Protein AF-A0A8B6F941-F1 (afdb_monomer_lite)

Sequence (92 aa):
MAASMFRGHGKLLHQICRKHKIFLDAKRRTSTSYIILFPELPPDTEDSNPVMRWKEFPDFPNITHEGVVRAGAKRSIDFEVQLDKHITQLEG

Secondary structure (DSSP, 8-state):
---------TTSTTTTTTS-----------------PPPPPP---TTT-GGG-TTS---GGG--HHHHHHHHHHHHHHHHHHHHHHHHHH--

Foldseek 3Di:
DDDDDDDDDPDDPVPPVPPDPPDPDDPPPPPPDDDDDDPDQLPDDVVRAQVLPPVDDRPVVPHDPVSVVNSVVNVVVVVVVVVVVVVVVVVD

pLDDT: mean 74.66, std 19.84, range [36.38, 96.56]

Structure (mmCIF, N/CA/C/O backbone):
data_AF-A0A8B6F941-F1
#
_entry.id   AF-A0A8B6F941-F1
#
loop_
_atom_site.group_PDB
_atom_site.id
_atom_site.type_symbol
_atom_site.label_atom_id
_atom_site.label_alt_id
_atom_site.label_comp_id
_atom_site.label_asym_id
_atom_site.label_entity_id
_atom_site.label_seq_id
_atom_site.pdbx_PDB_ins_code
_atom_site.Cartn_x
_atom_site.Cartn_y
_atom_site.Cartn_z
_atom_site.occupancy
_atom_site.B_iso_or_equiv
_atom_site.auth_seq_id
_atom_site.auth_comp_id
_atom_site.auth_asym_id
_atom_site.auth_atom_id
_atom_site.pdbx_PDB_model_num
ATOM 1 N N . MET A 1 1 ? -38.096 51.324 27.621 1.00 36.38 1 MET A N 1
ATOM 2 C CA . MET A 1 1 ? -38.038 52.643 26.945 1.00 36.38 1 MET A CA 1
ATOM 3 C C . MET A 1 1 ? -37.557 52.383 25.520 1.00 36.38 1 MET A C 1
ATOM 5 O O . MET A 1 1 ? -36.521 51.760 25.406 1.00 36.38 1 MET A O 1
ATOM 9 N N . ALA A 1 2 ? -38.233 52.675 24.412 1.00 37.91 2 ALA A N 1
ATOM 10 C CA . ALA A 1 2 ? -39.470 53.390 24.140 1.00 37.91 2 ALA A CA 1
ATOM 11 C C . ALA A 1 2 ? -40.175 52.700 22.952 1.00 37.91 2 ALA A C 1
ATOM 13 O O . ALA A 1 2 ? -39.537 52.360 21.960 1.00 37.91 2 ALA A O 1
ATOM 14 N N . ALA A 1 3 ? -41.485 52.493 23.074 1.00 44.81 3 ALA A N 1
ATOM 15 C CA . ALA A 1 3 ? -42.366 52.172 21.962 1.00 44.81 3 ALA A CA 1
ATOM 16 C C . ALA A 1 3 ? -42.868 53.497 21.378 1.00 44.81 3 ALA A C 1
ATOM 18 O O . ALA A 1 3 ? -43.407 54.313 22.125 1.00 44.81 3 ALA A O 1
ATOM 19 N N . SER A 1 4 ? -42.717 53.722 20.074 1.00 46.16 4 SER A N 1
ATOM 20 C CA . SER A 1 4 ? -43.415 54.811 19.389 1.00 46.16 4 SER A CA 1
ATOM 21 C C . SER A 1 4 ? -44.473 54.230 18.459 1.00 46.16 4 SER A C 1
ATOM 23 O O . SER A 1 4 ? -44.216 53.483 17.518 1.00 46.16 4 SER A O 1
ATOM 25 N N . MET A 1 5 ? -45.711 54.548 18.817 1.00 42.69 5 MET A N 1
ATOM 26 C CA . MET A 1 5 ? -46.922 54.207 18.101 1.00 42.69 5 MET A CA 1
ATOM 27 C C . MET A 1 5 ? -47.012 55.045 16.825 1.00 42.69 5 MET A C 1
ATOM 29 O O . MET A 1 5 ? -46.998 56.270 16.902 1.00 42.69 5 MET A O 1
ATOM 33 N N . PHE A 1 6 ? -47.224 54.406 15.676 1.00 47.00 6 PHE A N 1
ATOM 34 C CA . PHE A 1 6 ? -47.872 55.060 14.541 1.00 47.00 6 PHE A CA 1
ATOM 35 C C . PHE A 1 6 ? -49.278 54.478 14.397 1.00 47.00 6 PHE A C 1
ATOM 37 O O . PHE A 1 6 ? -49.506 53.426 13.803 1.00 47.00 6 PHE A O 1
ATOM 44 N N . ARG A 1 7 ? -50.228 55.168 15.035 1.00 46.59 7 ARG A N 1
ATOM 45 C CA . ARG A 1 7 ? -51.664 55.053 14.775 1.00 46.59 7 ARG A CA 1
ATOM 46 C C . ARG A 1 7 ? -51.960 55.816 13.485 1.00 46.59 7 ARG A C 1
ATOM 48 O O . ARG A 1 7 ? -51.713 57.014 13.431 1.00 46.59 7 ARG A O 1
ATOM 55 N N . GLY A 1 8 ? -52.539 55.161 12.484 1.00 41.81 8 GLY A N 1
ATOM 56 C CA . GLY A 1 8 ? -53.107 55.877 11.342 1.00 41.81 8 GLY A CA 1
ATOM 57 C C . GLY A 1 8 ? -53.422 54.989 10.147 1.00 41.81 8 GLY A C 1
ATOM 58 O O . GLY A 1 8 ? -52.522 54.485 9.492 1.00 41.81 8 GLY A O 1
ATOM 59 N N . HIS A 1 9 ? -54.713 54.869 9.836 1.00 44.44 9 HIS A N 1
ATOM 60 C CA . HIS A 1 9 ? -55.251 54.448 8.535 1.00 44.44 9 HIS A CA 1
ATOM 61 C C . HIS A 1 9 ? -55.117 52.966 8.141 1.00 44.44 9 HIS A C 1
ATOM 63 O O . HIS A 1 9 ? -54.782 52.606 7.012 1.00 44.44 9 HIS A O 1
ATOM 69 N N . GLY A 1 10 ? -55.567 52.082 9.035 1.00 51.56 10 GLY A N 1
ATOM 70 C CA . GLY A 1 10 ? -56.120 50.793 8.624 1.00 51.56 10 GLY A CA 1
ATOM 71 C C . GLY A 1 10 ? -57.392 51.013 7.804 1.00 51.56 10 GLY A C 1
ATOM 72 O O . GLY A 1 10 ? -58.420 51.344 8.384 1.00 51.56 10 GLY A O 1
ATOM 73 N N . LYS A 1 11 ? -57.291 50.894 6.471 1.00 50.25 11 LYS A N 1
ATOM 74 C CA . LYS A 1 11 ? -58.374 50.517 5.526 1.00 50.25 11 LYS A CA 1
ATOM 75 C C . LYS A 1 11 ? -57.973 50.561 4.040 1.00 50.25 11 LYS A C 1
ATOM 77 O O . LYS A 1 11 ? -58.776 50.134 3.223 1.00 50.25 11 LYS A O 1
ATOM 82 N N . LEU A 1 12 ? -56.756 50.988 3.671 1.00 49.16 12 LEU A N 1
ATOM 83 C CA . LEU A 1 12 ? -56.360 51.070 2.250 1.00 49.16 12 LEU A CA 1
ATOM 84 C C . LEU A 1 12 ? -55.554 49.867 1.715 1.00 49.16 12 LEU A C 1
ATOM 86 O O . LEU A 1 12 ? -55.589 49.586 0.523 1.00 49.16 12 LEU A O 1
ATOM 90 N N . LEU A 1 13 ? -54.864 49.106 2.571 1.00 48.22 13 LEU A N 1
ATOM 91 C CA . LEU A 1 13 ? -54.005 47.995 2.115 1.00 48.22 13 LEU A CA 1
ATOM 92 C C . LEU A 1 13 ? -54.750 46.670 1.891 1.00 48.22 13 LEU A C 1
ATOM 94 O O . LEU A 1 13 ? -54.218 45.755 1.269 1.00 48.22 13 LEU A O 1
ATOM 98 N N . HIS A 1 14 ? -56.001 46.555 2.345 1.00 46.34 14 HIS A N 1
ATOM 99 C CA . HIS A 1 14 ? -56.760 45.304 2.236 1.00 46.34 14 HIS A CA 1
ATOM 100 C C . HIS A 1 14 ? -57.417 45.087 0.858 1.00 46.34 14 HIS A C 1
ATOM 102 O O . HIS A 1 14 ? -57.943 44.008 0.592 1.00 46.34 14 HIS A O 1
ATOM 108 N N . GLN A 1 15 ? -57.367 46.085 -0.033 1.00 48.66 15 GLN A N 1
ATOM 109 C CA . GLN A 1 15 ? -57.975 46.013 -1.368 1.00 48.66 15 GLN A CA 1
ATOM 110 C C . GLN A 1 15 ? -56.987 45.721 -2.508 1.00 48.66 15 GLN A C 1
ATOM 112 O O . GLN A 1 15 ? -57.420 45.279 -3.570 1.00 48.66 15 GLN A O 1
ATOM 117 N N . ILE A 1 16 ? -55.675 45.875 -2.298 1.00 48.69 16 ILE A N 1
ATOM 118 C CA . ILE A 1 16 ? -54.665 45.608 -3.342 1.00 48.69 16 ILE A CA 1
ATOM 119 C C . ILE A 1 16 ? -54.262 44.121 -3.360 1.00 48.69 16 ILE A C 1
ATOM 121 O O . ILE A 1 16 ? -54.050 43.541 -4.424 1.00 48.69 16 ILE A O 1
ATOM 125 N N . CYS A 1 17 ? -54.275 43.442 -2.209 1.00 47.44 17 CYS A N 1
ATOM 126 C CA . CYS A 1 17 ? -53.829 42.047 -2.101 1.00 47.44 17 CYS A CA 1
ATOM 127 C C . CYS A 1 17 ? -54.839 40.989 -2.598 1.00 47.44 17 CYS A C 1
ATOM 129 O O . CYS A 1 17 ? -54.531 39.803 -2.551 1.00 47.44 17 CYS A O 1
ATOM 131 N N . ARG A 1 18 ? -56.036 41.369 -3.080 1.00 48.28 18 ARG A N 1
ATOM 132 C CA . ARG A 1 18 ? -57.061 40.412 -3.565 1.00 48.28 18 ARG A CA 1
ATOM 133 C C . ARG A 1 18 ? -57.057 40.159 -5.080 1.00 48.28 18 ARG A C 1
ATOM 135 O O . ARG A 1 18 ? -57.768 39.261 -5.523 1.00 48.28 18 ARG A O 1
ATOM 142 N N . LYS A 1 19 ? -56.286 40.909 -5.881 1.00 45.22 19 LYS A N 1
ATOM 143 C CA . LYS A 1 19 ? -56.255 40.742 -7.353 1.00 45.22 19 LYS A CA 1
ATOM 144 C C . LYS A 1 19 ? -55.105 39.891 -7.884 1.00 45.22 19 LYS A C 1
ATOM 146 O O . LYS A 1 19 ? -55.237 39.321 -8.961 1.00 45.22 19 LYS A O 1
ATOM 151 N N . HIS A 1 20 ? -54.026 39.732 -7.127 1.00 42.47 20 HIS A N 1
ATOM 152 C CA . HIS A 1 20 ? -52.993 38.766 -7.471 1.00 42.47 20 HIS A CA 1
ATOM 153 C C . HIS A 1 20 ? -53.203 37.515 -6.626 1.00 42.47 20 HIS A C 1
ATOM 155 O O . HIS A 1 20 ? -52.887 37.496 -5.440 1.00 42.47 20 HIS A O 1
ATOM 161 N N . LYS A 1 21 ? -53.751 36.467 -7.255 1.00 42.31 21 LYS A N 1
ATOM 162 C CA . LYS A 1 21 ? -53.631 35.072 -6.808 1.00 42.31 21 LYS A CA 1
ATOM 163 C C . LYS A 1 21 ? -52.144 34.695 -6.772 1.00 42.31 21 LYS A C 1
ATOM 165 O O . LYS A 1 21 ? -51.669 33.940 -7.615 1.00 42.31 21 LYS A O 1
ATOM 170 N N . ILE A 1 22 ? -51.390 35.253 -5.832 1.00 49.62 22 ILE A N 1
ATOM 171 C CA . ILE A 1 22 ? -50.060 34.760 -5.513 1.00 49.62 22 ILE A CA 1
ATOM 172 C C . ILE A 1 22 ? -50.324 33.580 -4.602 1.00 49.62 22 ILE A C 1
ATOM 174 O O . ILE A 1 22 ? -50.549 33.725 -3.403 1.00 49.62 22 ILE A O 1
ATOM 178 N N . PHE A 1 23 ? -50.428 32.425 -5.250 1.00 45.72 23 PHE A N 1
ATOM 179 C CA . PHE A 1 23 ? -50.284 31.120 -4.642 1.00 45.72 23 PHE A CA 1
ATOM 180 C C . PHE A 1 23 ? -49.203 31.192 -3.556 1.00 45.72 23 PHE A C 1
ATOM 182 O O . PHE A 1 23 ? -48.007 31.260 -3.838 1.00 45.72 23 PHE A O 1
ATOM 189 N N . LEU A 1 24 ? -49.640 31.175 -2.300 1.00 55.69 24 LEU A N 1
ATOM 190 C CA . LEU A 1 24 ? -48.888 30.518 -1.249 1.00 55.69 24 LEU A CA 1
ATOM 191 C C . LEU A 1 24 ? -48.859 29.041 -1.632 1.00 55.69 24 LEU A C 1
ATOM 193 O O . LEU A 1 24 ? -49.782 28.321 -1.290 1.00 55.69 24 LEU A O 1
ATOM 197 N N . ASP A 1 25 ? -47.872 28.626 -2.418 1.00 53.34 25 ASP A N 1
ATOM 198 C CA . ASP A 1 25 ? -47.235 27.326 -2.227 1.00 53.34 25 ASP A CA 1
ATOM 199 C C . ASP A 1 25 ? -46.087 27.132 -3.208 1.00 53.34 25 ASP A C 1
ATOM 201 O O . ASP A 1 25 ? -46.265 26.840 -4.386 1.00 53.34 25 ASP A O 1
ATOM 205 N N . ALA A 1 26 ? -44.882 27.315 -2.687 1.00 53.69 26 ALA A N 1
ATOM 206 C CA . ALA A 1 26 ? -43.821 26.330 -2.787 1.00 53.69 26 ALA A CA 1
ATOM 207 C C . ALA A 1 26 ? -42.638 26.914 -2.020 1.00 53.69 26 ALA A C 1
ATOM 209 O O . ALA A 1 26 ? -41.811 27.644 -2.570 1.00 53.69 26 ALA A O 1
ATOM 210 N N . LYS A 1 27 ? -42.495 26.536 -0.744 1.00 55.38 27 LYS A N 1
ATOM 211 C CA . LYS A 1 27 ? -41.144 26.348 -0.211 1.00 55.38 27 LYS A CA 1
ATOM 212 C C . LYS A 1 27 ? -40.498 25.293 -1.110 1.00 55.38 27 LYS A C 1
ATOM 214 O O . LYS A 1 27 ? -40.587 24.102 -0.822 1.00 55.38 27 LYS A O 1
ATOM 219 N N . ARG A 1 28 ? -39.892 25.713 -2.227 1.00 57.00 28 ARG A N 1
ATOM 220 C CA . ARG A 1 28 ? -38.917 24.903 -2.951 1.00 57.00 28 ARG A CA 1
ATOM 221 C C . ARG A 1 28 ? -37.831 24.624 -1.925 1.00 57.00 28 ARG A C 1
ATOM 223 O O . ARG A 1 28 ? -36.960 25.453 -1.690 1.00 57.00 28 ARG A O 1
ATOM 230 N N . ARG A 1 29 ? -37.928 23.474 -1.258 1.00 60.84 29 ARG A N 1
ATOM 231 C CA . ARG A 1 29 ? -36.766 22.829 -0.671 1.00 60.84 29 ARG A CA 1
ATOM 232 C C . ARG A 1 29 ? -35.840 22.630 -1.858 1.00 60.84 29 ARG A C 1
ATOM 234 O O . ARG A 1 29 ? -36.069 21.743 -2.676 1.00 60.84 29 ARG A O 1
ATOM 241 N N . THR A 1 30 ? -34.880 23.530 -2.031 1.00 62.41 30 THR A N 1
ATOM 242 C CA . THR A 1 30 ? -33.712 23.259 -2.854 1.00 62.41 30 THR A CA 1
ATOM 243 C C . THR A 1 30 ? -33.072 22.048 -2.200 1.00 62.41 30 THR A C 1
ATOM 245 O O . THR A 1 30 ? -32.403 22.175 -1.180 1.00 62.41 30 THR A O 1
ATOM 248 N N . SER A 1 31 ? -33.418 20.862 -2.697 1.00 69.00 31 SER A N 1
ATOM 249 C CA . SER A 1 31 ? -32.752 19.619 -2.350 1.00 69.00 31 SER A CA 1
ATOM 250 C C . SER A 1 31 ? -31.318 19.784 -2.823 1.00 69.00 31 SER A C 1
ATOM 252 O O . SER A 1 31 ? -31.015 19.526 -3.985 1.00 69.00 31 SER A O 1
ATOM 254 N N . THR A 1 32 ? -30.459 20.323 -1.963 1.00 75.00 32 THR A N 1
ATOM 255 C CA . THR A 1 32 ? -29.026 20.379 -2.199 1.00 75.00 32 THR A CA 1
ATOM 256 C C . THR A 1 32 ? -28.531 18.942 -2.174 1.00 75.00 32 THR A C 1
ATOM 258 O O . THR A 1 32 ? -28.401 18.325 -1.121 1.00 75.00 32 THR A O 1
ATOM 261 N N . SER A 1 33 ? -28.342 18.370 -3.359 1.00 76.56 33 SER A N 1
ATOM 262 C CA . SER A 1 33 ? -27.680 17.084 -3.517 1.00 76.56 33 SER A CA 1
ATOM 263 C C . SER A 1 33 ? -26.186 17.298 -3.312 1.00 76.56 33 SER A C 1
ATOM 265 O O . SER A 1 33 ? -25.549 18.002 -4.096 1.00 76.56 33 SER A O 1
ATOM 267 N N . TYR A 1 34 ? -25.636 16.708 -2.259 1.00 81.12 34 TYR A N 1
ATOM 268 C CA . TYR A 1 34 ? -24.195 16.636 -2.057 1.00 81.12 34 TYR A CA 1
ATOM 269 C C . TYR A 1 34 ? -23.672 15.386 -2.761 1.00 81.12 34 TYR A C 1
ATOM 271 O O . TYR A 1 34 ? -24.229 14.302 -2.592 1.00 81.12 34 TYR A O 1
ATOM 279 N N . ILE A 1 35 ? -22.611 15.538 -3.552 1.00 81.44 35 ILE A N 1
ATOM 280 C CA . ILE A 1 35 ? -21.849 14.399 -4.062 1.00 81.44 35 ILE A CA 1
ATOM 281 C C . ILE A 1 35 ? -20.766 14.124 -3.025 1.00 81.44 35 ILE A C 1
ATOM 283 O O . ILE A 1 35 ? -19.859 14.933 -2.841 1.00 81.44 35 ILE A O 1
ATOM 287 N N . ILE A 1 36 ? -20.892 13.004 -2.320 1.00 80.25 36 ILE A N 1
ATOM 288 C CA . ILE A 1 36 ? -19.822 12.490 -1.469 1.00 80.25 36 ILE A CA 1
ATOM 289 C C . ILE A 1 36 ? -18.905 11.693 -2.392 1.00 80.25 36 ILE A C 1
ATOM 291 O O . ILE A 1 36 ? -19.274 10.617 -2.857 1.00 80.25 36 ILE A O 1
ATOM 295 N N . LEU A 1 37 ? -17.736 12.251 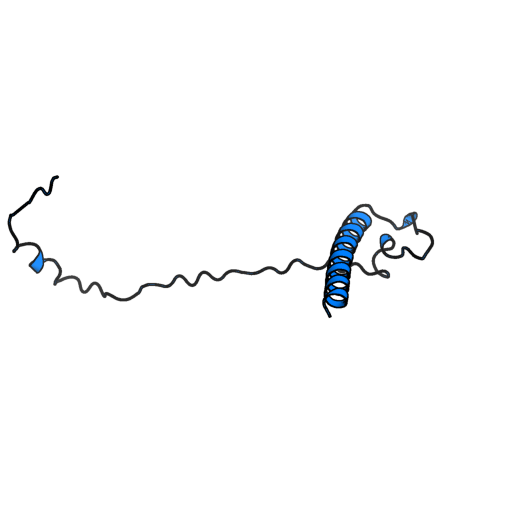-2.701 1.00 78.94 37 LEU A N 1
ATOM 296 C CA . LEU A 1 37 ? -16.671 11.500 -3.351 1.00 78.94 37 LEU A CA 1
ATOM 297 C C . LEU A 1 37 ? -15.917 10.752 -2.259 1.00 78.94 37 LEU A C 1
ATOM 299 O O . LEU A 1 37 ? -15.331 11.370 -1.370 1.00 78.94 37 LEU A O 1
ATOM 303 N N . PHE A 1 38 ? -15.963 9.425 -2.311 1.00 76.25 38 PHE A N 1
ATOM 304 C CA . PHE A 1 38 ? -15.071 8.626 -1.487 1.00 76.25 38 PHE A CA 1
ATOM 305 C C . PHE A 1 38 ? -13.637 8.842 -1.978 1.00 76.25 38 PHE A C 1
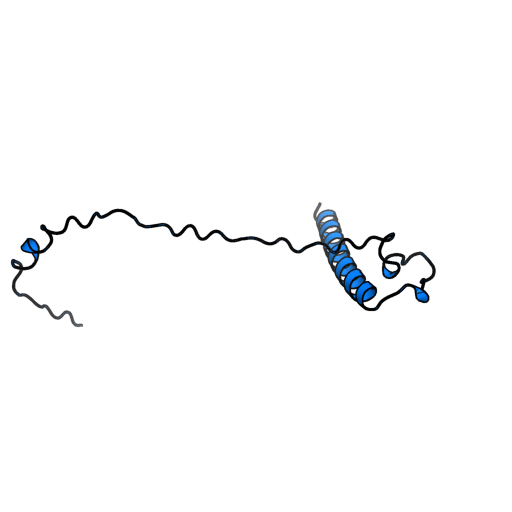ATOM 307 O O . PHE A 1 38 ? -13.425 8.885 -3.193 1.00 76.25 38 PHE A O 1
ATOM 314 N N . PRO A 1 39 ? -12.660 8.998 -1.071 1.00 69.94 39 PRO A N 1
ATOM 315 C CA . PRO A 1 39 ? -11.266 9.039 -1.473 1.00 69.94 39 PRO A CA 1
ATOM 316 C C . PRO A 1 39 ? -10.936 7.740 -2.211 1.00 69.94 39 PRO A C 1
ATOM 318 O O . PRO A 1 39 ? -11.213 6.644 -1.718 1.00 69.94 39 PRO A O 1
ATOM 321 N N . GLU A 1 40 ? -10.384 7.866 -3.414 1.00 67.12 40 GLU A N 1
ATOM 322 C CA . GLU A 1 40 ? -9.925 6.711 -4.173 1.00 67.12 40 GLU A CA 1
ATOM 323 C C . GLU A 1 40 ? -8.770 6.059 -3.408 1.00 67.12 40 GLU A C 1
ATOM 325 O O . GLU A 1 40 ? -7.757 6.695 -3.112 1.00 67.12 40 GLU A O 1
ATOM 330 N N . LEU A 1 41 ? -8.929 4.782 -3.061 1.00 68.50 41 LEU A N 1
ATOM 331 C CA . LEU A 1 41 ? -7.828 3.983 -2.543 1.00 68.50 41 LEU A CA 1
ATOM 332 C C . LEU A 1 41 ? -6.828 3.785 -3.687 1.00 68.50 41 LEU A C 1
ATOM 334 O O . LEU A 1 41 ? -7.226 3.235 -4.719 1.00 68.50 41 LEU A O 1
ATOM 338 N N . PRO A 1 42 ? -5.553 4.193 -3.539 1.00 73.06 42 PRO A N 1
ATOM 339 C CA . PRO A 1 42 ? -4.565 3.937 -4.572 1.00 73.06 42 PRO A CA 1
ATOM 340 C C . PRO A 1 42 ? -4.526 2.423 -4.847 1.00 73.06 42 PRO A C 1
ATOM 342 O O . PRO A 1 42 ? -4.372 1.647 -3.898 1.00 73.06 42 PRO A O 1
ATOM 345 N N . PRO A 1 43 ? -4.678 1.981 -6.112 1.00 73.75 43 PRO A N 1
ATOM 346 C CA . PRO A 1 43 ? -4.779 0.565 -6.475 1.00 73.75 43 PRO A CA 1
ATOM 347 C C . PRO A 1 43 ? -3.428 -0.162 -6.397 1.00 73.75 43 PRO A C 1
ATOM 349 O O . PRO A 1 43 ? -3.270 -1.243 -6.960 1.00 73.75 43 PRO A O 1
ATOM 352 N N . ASP A 1 44 ? -2.438 0.441 -5.737 1.00 83.31 44 ASP A N 1
ATOM 353 C CA . ASP A 1 44 ? -1.097 -0.102 -5.638 1.00 83.31 44 ASP A CA 1
ATOM 354 C C . ASP A 1 44 ? -1.111 -1.382 -4.800 1.00 83.31 44 ASP A C 1
ATOM 356 O O . ASP A 1 44 ? -1.529 -1.412 -3.639 1.00 83.31 44 ASP A O 1
ATOM 360 N N . THR A 1 45 ? -0.634 -2.447 -5.428 1.00 85.62 45 THR A N 1
ATOM 361 C CA . THR A 1 45 ? -0.424 -3.775 -4.859 1.00 85.62 45 THR A CA 1
ATOM 362 C C . THR A 1 45 ? 1.065 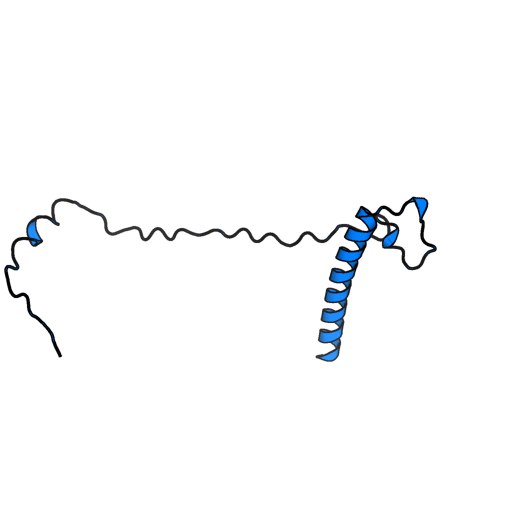-4.099 -4.892 1.00 85.62 45 THR A C 1
ATOM 364 O O . THR A 1 45 ? 1.843 -3.426 -5.573 1.00 85.62 45 THR A O 1
ATOM 367 N N . GLU A 1 46 ? 1.472 -5.144 -4.168 1.00 86.25 46 GLU A N 1
ATOM 368 C CA . GLU A 1 46 ? 2.841 -5.669 -4.251 1.00 86.25 46 GLU A CA 1
ATOM 369 C C . GLU A 1 46 ? 3.195 -6.059 -5.697 1.00 86.25 46 GLU A C 1
ATOM 371 O O . GLU A 1 46 ? 4.317 -5.828 -6.139 1.00 86.25 46 GLU A O 1
ATOM 376 N N . ASP A 1 47 ? 2.229 -6.538 -6.484 1.00 84.25 47 ASP A N 1
ATOM 377 C CA . ASP A 1 47 ? 2.447 -6.897 -7.887 1.00 84.25 47 ASP A CA 1
ATOM 378 C C . ASP A 1 47 ? 2.650 -5.674 -8.787 1.00 84.25 47 ASP A C 1
ATOM 380 O O . ASP A 1 47 ? 3.527 -5.696 -9.654 1.00 84.25 47 ASP A O 1
ATOM 384 N N . SER A 1 48 ? 1.873 -4.607 -8.576 1.00 87.25 48 SER A N 1
ATOM 385 C CA . SER A 1 48 ? 1.851 -3.436 -9.459 1.00 87.25 48 SER A CA 1
ATOM 386 C C . SER A 1 48 ? 2.920 -2.390 -9.149 1.00 87.25 48 SER A C 1
ATOM 388 O O . SER A 1 48 ? 3.305 -1.644 -10.050 1.00 87.25 48 SER A O 1
ATOM 390 N N . ASN A 1 49 ? 3.386 -2.300 -7.899 1.00 89.12 49 ASN A N 1
ATOM 391 C CA . ASN A 1 49 ? 4.363 -1.299 -7.485 1.00 89.12 49 ASN A CA 1
ATOM 392 C C . ASN A 1 49 ? 5.554 -1.962 -6.763 1.00 89.12 49 ASN A C 1
ATOM 394 O O . ASN A 1 49 ? 5.380 -2.479 -5.658 1.00 89.12 49 ASN A O 1
ATOM 398 N N . PRO A 1 50 ? 6.780 -1.912 -7.326 1.00 91.12 50 PRO A N 1
ATOM 399 C CA . PRO A 1 50 ? 7.951 -2.562 -6.729 1.00 91.12 50 PRO A CA 1
ATOM 400 C C . PRO A 1 50 ? 8.298 -2.003 -5.344 1.00 91.12 50 PRO A C 1
ATOM 402 O O . PRO A 1 50 ? 8.865 -2.715 -4.520 1.00 91.12 50 PRO A O 1
ATOM 405 N N . VAL A 1 51 ? 7.903 -0.761 -5.041 1.00 91.69 51 VAL A N 1
ATOM 406 C CA . VAL A 1 51 ? 8.107 -0.137 -3.723 1.00 91.69 51 VAL A CA 1
ATOM 407 C C . VAL A 1 51 ? 7.296 -0.843 -2.629 1.00 91.69 51 VAL A C 1
ATOM 409 O O . VAL A 1 51 ? 7.683 -0.833 -1.462 1.00 91.69 51 VAL A O 1
ATOM 412 N N . MET A 1 52 ? 6.190 -1.497 -2.991 1.00 90.31 52 MET A N 1
ATOM 413 C CA . MET A 1 52 ? 5.348 -2.231 -2.046 1.00 90.31 52 MET A CA 1
ATOM 414 C C . MET A 1 52 ? 5.951 -3.594 -1.653 1.00 90.31 52 MET A C 1
ATOM 416 O O . MET A 1 52 ? 5.551 -4.147 -0.630 1.00 90.31 52 MET A O 1
ATOM 420 N N . ARG A 1 53 ? 6.954 -4.117 -2.379 1.00 90.81 53 ARG A N 1
ATOM 421 C CA . ARG A 1 53 ? 7.625 -5.407 -2.098 1.00 90.81 53 ARG A CA 1
ATOM 422 C C . ARG A 1 53 ? 8.745 -5.277 -1.062 1.00 90.81 53 ARG A C 1
ATOM 424 O O . ARG A 1 53 ? 9.906 -5.575 -1.316 1.00 90.81 53 ARG A O 1
ATOM 431 N N . TRP A 1 54 ? 8.404 -4.852 0.150 1.00 86.06 54 TRP A N 1
ATOM 432 C CA . TRP A 1 54 ? 9.387 -4.565 1.210 1.00 86.06 54 TRP A CA 1
ATOM 433 C C . TRP A 1 54 ? 10.097 -5.802 1.796 1.00 86.06 54 TRP A C 1
ATOM 435 O O . TRP A 1 54 ? 11.049 -5.651 2.560 1.00 86.06 54 TRP A O 1
ATOM 445 N N . LYS A 1 55 ? 9.635 -7.021 1.482 1.00 91.06 55 LYS A N 1
ATOM 446 C CA . LYS A 1 55 ? 10.262 -8.284 1.921 1.00 91.06 55 LYS A CA 1
ATOM 447 C C . LYS A 1 55 ? 11.350 -8.788 0.971 1.00 91.06 55 LYS A C 1
ATOM 449 O O . LYS A 1 55 ? 12.071 -9.719 1.322 1.00 91.06 55 LYS A O 1
ATOM 454 N N . GLU A 1 56 ? 11.441 -8.208 -0.218 1.00 91.38 56 GLU A N 1
ATOM 455 C CA . GLU A 1 56 ? 12.372 -8.609 -1.268 1.00 91.38 56 GLU A CA 1
ATOM 456 C C . GLU A 1 56 ? 13.473 -7.557 -1.426 1.00 91.38 56 GLU A C 1
ATOM 458 O O . GLU A 1 56 ? 13.382 -6.443 -0.904 1.00 91.38 56 GLU A O 1
ATOM 463 N N . PHE A 1 57 ? 14.546 -7.907 -2.140 1.00 92.62 57 PHE A N 1
ATOM 464 C CA . PHE A 1 57 ? 15.556 -6.914 -2.490 1.00 92.62 57 PHE A CA 1
ATOM 465 C C . PHE A 1 57 ? 14.940 -5.834 -3.397 1.00 92.62 57 PHE A C 1
ATOM 467 O O . PHE A 1 57 ? 14.240 -6.188 -4.347 1.00 92.62 57 PHE A O 1
ATOM 474 N N . PRO A 1 58 ? 15.205 -4.535 -3.146 1.00 90.38 58 PRO A N 1
ATOM 475 C CA . PRO A 1 58 ? 14.603 -3.466 -3.931 1.00 90.38 58 PRO A CA 1
ATOM 476 C C . PRO A 1 58 ? 15.027 -3.532 -5.397 1.00 90.38 58 PRO A C 1
ATOM 478 O O . PRO A 1 58 ? 16.217 -3.516 -5.720 1.00 90.38 58 PRO A O 1
ATOM 481 N N . ASP A 1 59 ? 14.042 -3.529 -6.288 1.00 90.81 59 ASP A N 1
ATOM 482 C CA . ASP A 1 59 ? 14.252 -3.469 -7.731 1.00 90.81 59 ASP A CA 1
ATOM 483 C C . ASP A 1 59 ? 14.454 -2.014 -8.190 1.00 90.81 59 ASP A C 1
ATOM 485 O O . ASP A 1 59 ? 13.596 -1.408 -8.833 1.00 90.81 59 ASP A O 1
ATOM 489 N N . PHE A 1 60 ? 15.589 -1.421 -7.794 1.00 92.06 60 PHE A N 1
ATOM 490 C CA . PHE A 1 60 ? 15.907 -0.005 -8.035 1.00 92.06 60 PHE A CA 1
ATOM 491 C C . PHE A 1 60 ? 15.700 0.479 -9.481 1.00 92.06 60 PHE A C 1
ATOM 493 O O . PHE A 1 60 ? 15.195 1.592 -9.635 1.00 92.06 60 PHE A O 1
ATOM 500 N N . PRO A 1 61 ? 16.038 -0.293 -10.534 1.00 94.69 61 PRO A N 1
ATOM 501 C CA . PRO A 1 61 ? 15.818 0.134 -11.916 1.00 94.69 61 PRO A CA 1
ATOM 502 C C . PRO A 1 61 ? 14.353 0.419 -12.264 1.00 94.69 61 PRO A C 1
ATOM 504 O O . PRO A 1 61 ? 14.087 1.262 -13.118 1.00 94.69 61 PRO A O 1
ATOM 507 N N . ASN A 1 62 ? 13.411 -0.260 -11.605 1.00 90.94 62 ASN A N 1
ATOM 508 C CA . ASN A 1 62 ? 11.981 -0.160 -11.896 1.00 90.94 62 ASN A CA 1
ATOM 509 C C . ASN A 1 62 ? 11.228 0.759 -10.917 1.00 90.94 62 ASN A C 1
ATOM 511 O O . ASN A 1 62 ? 10.013 0.935 -11.035 1.00 90.94 62 ASN A O 1
ATOM 515 N N . ILE A 1 63 ? 11.926 1.379 -9.959 1.00 93.19 63 ILE A N 1
ATOM 516 C CA . ILE A 1 63 ? 11.332 2.336 -9.021 1.00 93.19 63 ILE A CA 1
ATOM 517 C C . ILE A 1 63 ? 11.264 3.720 -9.671 1.00 93.19 63 ILE A C 1
ATOM 519 O O . ILE A 1 63 ? 12.277 4.333 -10.003 1.00 93.19 63 ILE A O 1
ATOM 523 N N . THR A 1 64 ? 10.049 4.250 -9.790 1.00 93.75 64 THR A N 1
ATOM 524 C CA . THR A 1 64 ? 9.796 5.619 -10.254 1.00 93.75 64 THR A CA 1
ATOM 525 C C . THR A 1 64 ? 9.399 6.524 -9.091 1.00 93.75 64 THR A C 1
ATOM 527 O O . THR A 1 64 ? 8.817 6.079 -8.102 1.00 93.75 64 THR A O 1
ATOM 530 N N . HIS A 1 65 ? 9.679 7.824 -9.210 1.00 94.81 65 HIS A N 1
ATOM 531 C CA . HIS A 1 65 ? 9.310 8.820 -8.197 1.00 94.81 65 HIS A CA 1
ATOM 532 C C . HIS A 1 65 ? 7.792 8.857 -7.943 1.00 94.81 65 HIS A C 1
ATOM 534 O O . HIS A 1 65 ? 7.360 8.914 -6.794 1.00 94.81 65 HIS A O 1
ATOM 540 N N . GLU A 1 66 ? 6.976 8.738 -8.994 1.00 91.69 66 GLU A N 1
ATOM 541 C CA . GLU A 1 66 ? 5.517 8.622 -8.871 1.00 91.69 66 GLU A CA 1
ATOM 542 C C . GLU A 1 66 ? 5.099 7.345 -8.128 1.00 91.69 66 GLU A C 1
ATOM 544 O O . GLU A 1 66 ? 4.184 7.371 -7.304 1.00 91.69 66 GLU A O 1
ATOM 549 N N . GLY A 1 67 ? 5.787 6.225 -8.380 1.00 90.44 67 GLY A N 1
ATOM 550 C CA . GLY A 1 67 ? 5.578 4.967 -7.663 1.00 90.44 67 GLY A CA 1
ATOM 551 C C . GLY A 1 67 ? 5.855 5.097 -6.167 1.00 90.44 67 GLY A C 1
ATOM 552 O O . GLY A 1 67 ? 5.083 4.586 -5.361 1.00 90.44 67 GLY A O 1
ATOM 553 N N . VAL A 1 68 ? 6.891 5.844 -5.781 1.00 92.44 68 VAL A N 1
ATOM 554 C CA . VAL A 1 68 ? 7.210 6.093 -4.365 1.00 92.44 68 VAL A CA 1
ATOM 555 C C . VAL A 1 68 ? 6.114 6.908 -3.678 1.00 92.44 68 VAL A C 1
ATOM 557 O O . VAL A 1 68 ? 5.685 6.547 -2.584 1.00 92.44 68 VAL A O 1
ATOM 560 N N . VAL A 1 69 ? 5.628 7.979 -4.315 1.00 92.31 69 VAL A N 1
ATOM 561 C CA . VAL A 1 69 ? 4.566 8.827 -3.741 1.00 92.31 69 VAL A CA 1
ATOM 562 C C . VAL A 1 69 ? 3.278 8.029 -3.537 1.00 92.31 69 VAL A C 1
A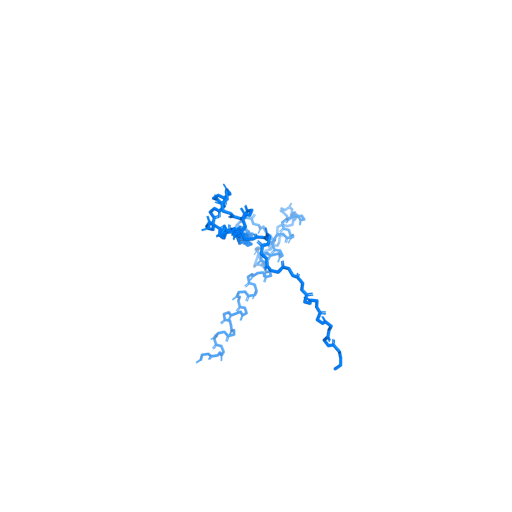TOM 564 O O . VAL A 1 69 ? 2.682 8.085 -2.459 1.00 92.31 69 VAL A O 1
ATOM 567 N N . ARG A 1 70 ? 2.865 7.245 -4.541 1.00 90.56 70 ARG A N 1
ATOM 568 C CA . ARG A 1 70 ? 1.648 6.427 -4.449 1.00 90.56 70 ARG A CA 1
ATOM 569 C C . ARG A 1 70 ? 1.778 5.295 -3.430 1.00 90.56 70 ARG A C 1
ATOM 571 O O . ARG A 1 70 ? 0.873 5.127 -2.615 1.00 90.56 70 ARG A O 1
ATOM 578 N N . ALA A 1 71 ? 2.919 4.603 -3.393 1.00 91.44 71 ALA A N 1
ATOM 579 C CA . ALA A 1 71 ? 3.194 3.583 -2.381 1.00 91.44 71 ALA A CA 1
ATOM 580 C C . ALA A 1 71 ? 3.177 4.172 -0.963 1.00 91.44 71 ALA A C 1
ATOM 582 O O . ALA A 1 71 ? 2.602 3.576 -0.054 1.00 91.44 71 ALA A O 1
ATOM 583 N N . GLY A 1 72 ? 3.753 5.363 -0.775 1.00 91.56 72 GLY A N 1
ATOM 584 C CA . GLY A 1 72 ? 3.723 6.079 0.500 1.00 91.56 7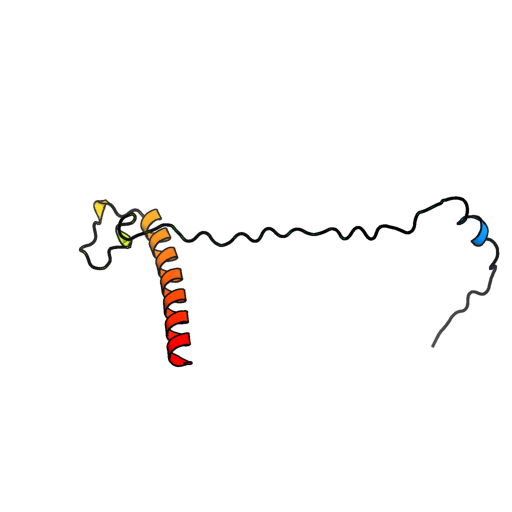2 GLY A CA 1
ATOM 585 C C . GLY A 1 72 ? 2.298 6.390 0.959 1.00 91.56 72 GLY A C 1
ATOM 586 O O . GLY A 1 72 ? 1.934 6.057 2.086 1.00 9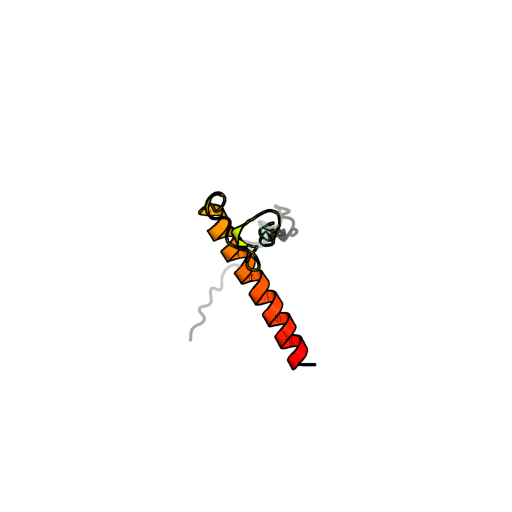1.56 72 GLY A O 1
ATOM 587 N N . ALA A 1 73 ? 1.471 6.949 0.068 1.00 90.81 73 ALA A N 1
ATOM 588 C CA . ALA A 1 73 ? 0.063 7.234 0.350 1.00 90.81 73 ALA A CA 1
ATOM 589 C C . ALA A 1 73 ? -0.749 5.960 0.642 1.00 90.81 73 ALA A C 1
ATOM 591 O O . ALA A 1 73 ? -1.576 5.932 1.553 1.00 90.81 73 ALA A O 1
ATOM 592 N N . LYS A 1 74 ? -0.496 4.874 -0.096 1.00 90.25 74 LYS A N 1
ATOM 593 C CA . LYS A 1 74 ? -1.129 3.577 0.166 1.00 90.25 74 LYS A CA 1
ATOM 594 C C . LYS A 1 74 ? -0.746 3.044 1.547 1.00 90.25 74 LYS A C 1
ATOM 596 O O . LYS A 1 74 ? -1.613 2.624 2.310 1.00 90.25 74 LYS A O 1
ATOM 601 N N . ARG A 1 75 ? 0.542 3.111 1.894 1.00 90.31 75 ARG A N 1
ATOM 602 C CA . ARG A 1 75 ? 1.063 2.587 3.159 1.00 90.31 75 ARG A CA 1
ATOM 603 C C . ARG A 1 75 ? 0.551 3.351 4.376 1.00 90.31 75 ARG A C 1
ATOM 605 O O . ARG A 1 75 ? 0.309 2.714 5.398 1.00 90.31 75 ARG A O 1
ATOM 612 N N . SER A 1 76 ? 0.370 4.670 4.282 1.00 91.69 76 SER A N 1
ATOM 613 C CA . SER A 1 76 ? -0.212 5.455 5.379 1.00 91.69 76 SER A CA 1
ATOM 614 C C . SER A 1 76 ? -1.659 5.050 5.654 1.00 91.69 76 SER A C 1
ATOM 616 O O . SER A 1 76 ? -2.015 4.831 6.807 1.00 91.69 76 SER A O 1
ATOM 618 N N . ILE A 1 77 ? -2.461 4.853 4.603 1.00 90.25 77 ILE A N 1
ATOM 619 C CA . ILE A 1 77 ? -3.853 4.396 4.739 1.00 90.25 77 ILE A CA 1
ATOM 620 C C . ILE A 1 77 ? -3.901 2.988 5.342 1.00 90.25 77 ILE A C 1
ATOM 622 O O . ILE A 1 77 ? -4.654 2.731 6.280 1.00 90.25 77 ILE A O 1
ATOM 626 N N . ASP A 1 78 ? -3.080 2.065 4.835 1.00 90.00 78 ASP A N 1
ATOM 627 C CA . ASP A 1 78 ? -3.049 0.691 5.347 1.00 90.00 78 ASP A CA 1
ATOM 628 C C . ASP A 1 78 ? -2.630 0.645 6.825 1.00 90.00 78 ASP A C 1
ATOM 630 O O . ASP A 1 78 ? -3.111 -0.206 7.576 1.00 90.00 78 ASP A O 1
ATOM 634 N N . PHE A 1 79 ? -1.759 1.562 7.251 1.00 93.12 79 PHE A N 1
ATOM 635 C CA . PHE A 1 79 ? -1.351 1.696 8.644 1.00 93.12 79 PHE A CA 1
ATOM 636 C C . PHE A 1 79 ? -2.488 2.202 9.540 1.00 93.12 79 PHE A C 1
ATOM 638 O O . PHE A 1 79 ? -2.722 1.605 10.588 1.00 93.12 79 PHE A O 1
ATOM 645 N N . GLU A 1 80 ? -3.233 3.230 9.124 1.00 93.56 80 GLU A N 1
ATOM 646 C CA . GLU A 1 80 ? -4.413 3.716 9.861 1.00 93.56 80 GLU A CA 1
ATOM 647 C C . GLU A 1 80 ? -5.452 2.602 10.049 1.00 93.56 80 GLU A C 1
ATOM 649 O O . GLU A 1 80 ? -5.896 2.338 11.164 1.00 93.56 80 GLU A O 1
ATOM 654 N N . VAL A 1 81 ? -5.743 1.845 8.987 1.00 91.44 81 VAL A N 1
ATOM 655 C CA . VAL A 1 81 ? -6.667 0.701 9.054 1.00 91.44 81 VAL A CA 1
ATOM 656 C C . VAL A 1 81 ? -6.163 -0.391 10.006 1.00 91.44 81 VAL A C 1
ATOM 658 O O . VAL A 1 81 ? -6.958 -1.056 10.674 1.00 91.44 81 VAL A O 1
ATOM 661 N N . GLN A 1 82 ? -4.850 -0.634 10.058 1.00 94.12 82 GLN A N 1
ATOM 662 C CA . GLN A 1 82 ? -4.263 -1.598 10.994 1.00 94.12 82 GLN A CA 1
ATOM 663 C C . GLN A 1 82 ? -4.327 -1.105 12.441 1.00 94.12 82 GLN A C 1
ATOM 665 O O . GLN A 1 82 ? -4.597 -1.912 13.333 1.00 94.12 82 GLN A O 1
ATOM 670 N N . LEU A 1 83 ? -4.121 0.192 12.671 1.00 96.56 83 LEU A N 1
ATOM 671 C CA . LEU A 1 83 ? -4.265 0.804 13.988 1.00 96.56 83 LEU A CA 1
ATOM 672 C C . LEU A 1 83 ? -5.699 0.703 14.498 1.00 96.56 83 LEU A C 1
ATOM 674 O O . LEU A 1 83 ? -5.890 0.246 15.622 1.00 96.56 83 LEU A O 1
ATOM 678 N N . ASP A 1 84 ? -6.693 1.034 13.674 1.00 94.88 84 ASP A N 1
ATOM 679 C CA . ASP A 1 84 ? -8.105 0.921 14.053 1.00 94.88 84 ASP A CA 1
ATOM 680 C C . ASP A 1 84 ? -8.454 -0.515 14.457 1.00 94.88 84 ASP A C 1
ATOM 682 O O . ASP A 1 84 ? -9.045 -0.754 15.511 1.00 94.88 84 ASP A O 1
ATOM 686 N N . LYS A 1 85 ? -8.005 -1.502 13.670 1.00 94.56 85 LYS A N 1
ATOM 687 C CA . LYS A 1 85 ? -8.169 -2.923 14.013 1.00 94.56 85 LYS A CA 1
ATOM 688 C C . LYS A 1 85 ? -7.511 -3.263 15.347 1.00 94.56 85 LYS A C 1
ATOM 690 O O . LYS A 1 85 ? -8.117 -3.952 16.161 1.00 94.56 85 LYS A O 1
ATOM 695 N N . HIS A 1 86 ? -6.294 -2.785 15.584 1.00 95.81 86 HIS A N 1
ATOM 696 C CA . HIS A 1 86 ? -5.584 -3.041 16.831 1.00 95.81 86 HIS A CA 1
ATOM 697 C C . HIS A 1 86 ? -6.292 -2.406 18.037 1.00 95.81 86 HIS A C 1
ATOM 699 O O . HIS A 1 86 ? -6.427 -3.050 19.072 1.00 95.81 86 HIS A O 1
ATOM 705 N N . ILE A 1 87 ? -6.806 -1.181 17.903 1.00 96.31 87 ILE A N 1
ATOM 706 C CA . ILE A 1 87 ? -7.584 -0.509 18.955 1.00 96.31 87 ILE A CA 1
ATOM 707 C C . ILE A 1 87 ? -8.848 -1.311 19.273 1.00 96.31 87 ILE A C 1
ATOM 709 O O . ILE A 1 87 ? -9.083 -1.632 20.434 1.00 96.31 87 ILE A O 1
ATOM 713 N N . THR A 1 88 ? -9.601 -1.742 18.255 1.00 95.19 88 THR A N 1
ATOM 714 C CA . THR A 1 88 ? -10.806 -2.562 18.481 1.00 95.19 88 THR A CA 1
ATOM 715 C C . THR A 1 88 ? -10.512 -3.901 19.166 1.00 95.19 88 THR A C 1
ATOM 717 O O . THR A 1 88 ? -11.369 -4.419 19.872 1.00 95.19 88 THR A O 1
ATOM 720 N N . GLN A 1 89 ? -9.309 -4.462 18.990 1.00 94.62 89 GLN A N 1
ATOM 721 C CA . GLN A 1 89 ? -8.880 -5.680 19.688 1.00 94.62 89 GLN A CA 1
ATOM 722 C C . GLN A 1 89 ? -8.510 -5.436 21.154 1.00 94.62 89 GLN A C 1
ATOM 724 O O . GLN A 1 89 ? -8.584 -6.368 21.946 1.00 94.62 89 GLN A O 1
ATOM 729 N N . LEU A 1 90 ? -8.085 -4.222 21.511 1.00 92.94 90 LEU A N 1
ATOM 730 C CA . LEU A 1 90 ? -7.763 -3.852 22.891 1.00 92.94 90 LEU A CA 1
ATOM 731 C C . LEU A 1 90 ? -9.006 -3.482 23.708 1.00 92.94 90 LEU A C 1
ATOM 733 O O . LEU A 1 90 ? -8.983 -3.593 24.931 1.00 92.94 90 LEU A O 1
ATOM 737 N N . GLU A 1 91 ? -10.057 -2.996 23.046 1.00 89.38 91 GLU A N 1
ATOM 738 C CA . GLU A 1 91 ? -11.321 -2.597 23.679 1.00 89.38 91 GLU A CA 1
ATOM 739 C C . GLU A 1 91 ? -12.324 -3.756 23.848 1.00 89.38 91 GLU A C 1
ATOM 741 O O . GLU A 1 91 ? -13.343 -3.576 24.519 1.00 89.38 91 GLU A O 1
ATOM 746 N N . GLY A 1 92 ? -12.053 -4.922 23.245 1.00 60.38 92 GLY A N 1
ATOM 747 C CA . GLY A 1 92 ? -12.844 -6.156 23.382 1.00 60.38 92 GLY A CA 1
ATOM 748 C C . GLY A 1 92 ? -12.347 -7.066 24.497 1.00 60.38 92 GLY A C 1
ATOM 749 O O . GLY A 1 92 ? -13.213 -7.701 25.140 1.00 60.38 92 GLY A O 1
#

Radius of gyration: 33.39 Å; chains: 1; bounding box: 74×64×39 Å

Organism: Mytilus galloprovincialis (NCBI:txid29158)